Protein AF-A0A4V6RQR5-F1 (afdb_monomer_lite)

Radius of gyration: 47.55 Å; chains: 1; bounding box: 94×24×124 Å

Sequence (164 aa):
MDPSIVQKYGPGMSFYLAKTKRSLSQKMETQVLLSVRDYSTTLQALHASNDDLQEKMSKLRSNTLRLELDLMKLQRQAKSFRTECLGTWQADVLTRLIEVVYERHRWKMPGRLTPGGYPTGDRDTLSTLYAVAARKIKKETLKRSFGLPVQYYEALQKYDEVSP

Structure (mmCIF, N/CA/C/O backbone):
data_AF-A0A4V6RQR5-F1
#
_entry.id   AF-A0A4V6RQR5-F1
#
loop_
_atom_site.group_PDB
_atom_site.id
_atom_site.type_symbol
_atom_site.label_atom_id
_atom_site.label_alt_id
_atom_site.label_comp_id
_atom_site.label_asym_id
_atom_site.label_entity_id
_atom_site.label_seq_id
_atom_site.pdbx_PDB_ins_code
_atom_site.Cartn_x
_atom_site.Cartn_y
_atom_site.Cartn_z
_atom_site.occupancy
_atom_site.B_iso_or_equiv
_atom_site.auth_seq_id
_atom_site.auth_comp_id
_atom_site.auth_asym_id
_atom_site.auth_atom_id
_atom_site.pdbx_PDB_model_num
ATOM 1 N N . MET A 1 1 ? -56.680 -7.587 83.361 1.00 54.59 1 MET A N 1
ATOM 2 C CA . MET A 1 1 ? -57.452 -7.540 82.102 1.00 54.59 1 MET A CA 1
ATOM 3 C C . MET A 1 1 ? -58.244 -8.825 82.030 1.00 54.59 1 MET A C 1
ATOM 5 O O . MET A 1 1 ? -57.632 -9.883 82.063 1.00 54.59 1 MET A O 1
ATOM 9 N N . ASP A 1 2 ? -59.568 -8.730 82.060 1.00 53.78 2 ASP A N 1
ATOM 10 C CA . ASP A 1 2 ? -60.459 -9.889 82.095 1.00 53.78 2 ASP A CA 1
ATOM 11 C C . ASP A 1 2 ? -60.359 -10.655 80.754 1.00 53.78 2 ASP A C 1
ATOM 13 O O . ASP A 1 2 ? -60.614 -10.057 79.701 1.00 53.78 2 ASP A O 1
ATOM 17 N N . PRO A 1 3 ? -59.927 -11.931 80.739 1.00 68.81 3 PRO A N 1
ATOM 18 C CA . PRO A 1 3 ? -59.709 -12.690 79.502 1.00 68.81 3 PRO A CA 1
ATOM 19 C C . PRO A 1 3 ? -60.999 -12.875 78.684 1.00 68.81 3 PRO A C 1
ATOM 21 O O . PRO A 1 3 ? -60.939 -13.073 77.470 1.00 68.81 3 PRO A O 1
ATOM 24 N N . SER A 1 4 ? -62.163 -12.735 79.326 1.00 63.62 4 SER A N 1
ATOM 25 C CA . SER A 1 4 ? -63.484 -12.856 78.705 1.00 63.62 4 SER A CA 1
ATOM 26 C C . SER A 1 4 ? -63.829 -11.706 77.740 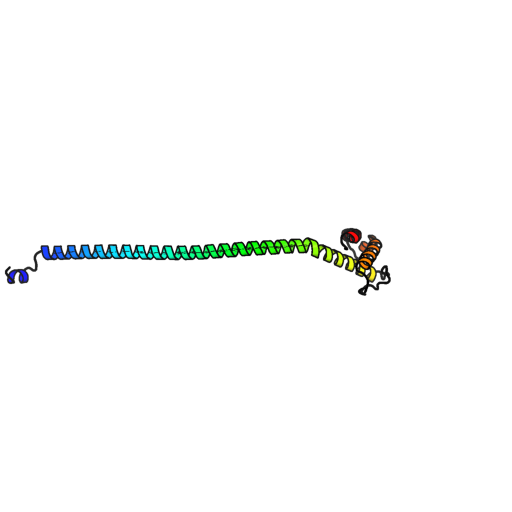1.00 63.62 4 SER A C 1
ATOM 28 O O . SER A 1 4 ? -64.514 -11.917 76.738 1.00 63.62 4 SER A O 1
ATOM 30 N N . ILE A 1 5 ? -63.317 -10.491 77.984 1.00 63.00 5 ILE A N 1
ATOM 31 C CA . ILE A 1 5 ? -63.602 -9.296 77.166 1.00 63.00 5 ILE A CA 1
ATOM 32 C C . ILE A 1 5 ? -62.841 -9.332 75.835 1.00 63.00 5 ILE A C 1
ATOM 34 O O . ILE A 1 5 ? -63.404 -9.007 74.788 1.00 63.00 5 ILE A O 1
ATOM 38 N N . VAL A 1 6 ? -61.583 -9.783 75.854 1.00 64.62 6 VAL A N 1
ATOM 39 C CA . VAL A 1 6 ? -60.739 -9.912 74.651 1.00 64.62 6 VAL A CA 1
ATOM 40 C C . VAL A 1 6 ? -61.261 -11.016 73.726 1.00 64.62 6 VAL A C 1
ATOM 42 O O . VAL A 1 6 ? -61.174 -10.888 72.508 1.00 64.62 6 VAL A O 1
ATOM 45 N N . GLN A 1 7 ? -61.856 -12.071 74.289 1.00 66.06 7 GLN A N 1
ATOM 46 C CA . GLN A 1 7 ? -62.442 -13.170 73.520 1.00 66.06 7 GLN A CA 1
ATOM 47 C C . GLN A 1 7 ? -63.771 -12.785 72.844 1.00 66.06 7 GLN A C 1
ATOM 49 O O . GLN A 1 7 ? -64.086 -13.316 71.782 1.00 66.06 7 GLN A O 1
ATOM 54 N N . LYS A 1 8 ? -64.534 -11.845 73.425 1.00 69.75 8 LYS A N 1
ATOM 55 C CA . LYS A 1 8 ? -65.847 -11.411 72.912 1.00 69.75 8 LYS A CA 1
ATOM 56 C C . LYS A 1 8 ? -65.783 -10.215 71.953 1.00 69.75 8 LYS A C 1
ATOM 58 O O . LYS A 1 8 ? -66.586 -10.153 71.029 1.00 69.75 8 LYS A O 1
ATOM 63 N N . TYR A 1 9 ? -64.844 -9.286 72.154 1.00 66.25 9 TYR A N 1
ATOM 64 C CA . TYR A 1 9 ? -64.731 -8.049 71.358 1.00 66.25 9 TYR A CA 1
ATOM 65 C C . TYR A 1 9 ? -63.408 -7.913 70.588 1.00 66.25 9 TYR A C 1
ATOM 67 O O . TYR A 1 9 ? -63.218 -6.952 69.844 1.00 66.25 9 TYR A O 1
ATOM 75 N N . GLY A 1 10 ? -62.507 -8.888 70.722 1.00 72.25 10 GLY A N 1
ATOM 76 C CA . GLY A 1 10 ? -61.196 -8.867 70.087 1.00 72.25 10 GLY A CA 1
ATOM 77 C C . GLY A 1 10 ? -60.211 -7.898 70.757 1.00 72.25 10 GLY A C 1
ATOM 78 O O . GLY A 1 10 ? -60.551 -7.176 71.698 1.00 72.25 10 GLY A O 1
ATOM 79 N N . PRO A 1 11 ? -58.949 -7.882 70.298 1.00 77.19 11 PRO A N 1
ATOM 80 C CA . PRO A 1 11 ? -57.967 -6.911 70.765 1.00 77.19 11 PRO A CA 1
ATOM 81 C C . PRO A 1 11 ? -58.395 -5.485 70.379 1.00 77.19 11 PRO A C 1
ATOM 83 O O . PRO A 1 11 ? -58.945 -5.262 69.304 1.00 77.19 11 PRO A O 1
ATOM 86 N N . GLY A 1 12 ? -58.145 -4.506 71.255 1.00 79.81 12 GLY A N 1
ATOM 87 C CA . GLY A 1 12 ? -58.549 -3.112 71.029 1.00 79.81 12 GLY A CA 1
ATOM 88 C C . GLY A 1 12 ? -57.950 -2.495 69.754 1.00 79.81 12 GLY A C 1
ATOM 89 O O . GLY A 1 12 ? -56.909 -2.930 69.266 1.00 79.81 12 GLY A O 1
ATOM 90 N N . MET A 1 13 ? -58.576 -1.435 69.230 1.00 75.38 13 MET A N 1
ATOM 91 C CA . MET A 1 13 ? -58.202 -0.775 67.960 1.00 75.38 13 MET A CA 1
ATOM 92 C C . MET A 1 13 ? -56.720 -0.380 67.836 1.00 75.38 13 MET A C 1
ATOM 94 O O . MET A 1 13 ? -56.162 -0.378 66.737 1.00 75.38 13 MET A O 1
ATOM 98 N N . SER A 1 14 ? -56.054 -0.089 68.954 1.00 77.62 14 SER A N 1
ATOM 99 C CA . SER A 1 14 ? -54.616 0.196 69.009 1.00 77.62 14 SER A CA 1
ATOM 100 C C . SER A 1 14 ? -53.752 -0.977 68.532 1.00 77.62 14 SER A C 1
ATOM 102 O O . SER A 1 14 ? -52.718 -0.753 67.905 1.00 77.62 14 SER A O 1
ATOM 104 N N . PHE A 1 15 ? -54.187 -2.219 68.758 1.00 78.06 15 PHE A N 1
ATOM 105 C CA . PHE A 1 15 ? -53.502 -3.425 68.294 1.00 78.06 15 PHE A CA 1
ATOM 106 C C . PHE A 1 15 ? -53.480 -3.505 66.764 1.00 78.06 15 PHE A C 1
ATOM 108 O O . PHE A 1 15 ? -52.430 -3.735 66.158 1.00 78.06 15 PHE A O 1
ATOM 115 N N . TYR A 1 16 ? -54.620 -3.246 66.121 1.00 78.94 16 TYR A N 1
ATOM 116 C CA . TYR A 1 16 ? -54.716 -3.237 64.662 1.00 78.94 16 TYR A CA 1
ATOM 117 C C . TYR A 1 16 ? -53.957 -2.055 64.044 1.00 78.94 16 TYR A C 1
ATOM 119 O O . TYR A 1 16 ? -53.265 -2.244 63.045 1.00 78.94 16 TYR A O 1
ATOM 127 N N . LEU A 1 17 ? -54.000 -0.872 64.674 1.00 75.88 17 LEU A N 1
ATOM 128 C CA . LEU A 1 17 ? -53.222 0.305 64.260 1.00 75.88 17 LEU A CA 1
ATOM 129 C C . LEU A 1 17 ? -51.705 0.096 64.376 1.00 75.88 17 LEU A C 1
ATOM 131 O O . LEU A 1 17 ? -50.945 0.535 63.514 1.00 75.88 17 LEU A O 1
ATOM 135 N N . ALA A 1 18 ? -51.240 -0.582 65.426 1.00 78.62 18 ALA A N 1
ATOM 136 C CA . ALA A 1 18 ? -49.829 -0.930 65.565 1.00 78.62 18 ALA A CA 1
ATOM 137 C C . ALA A 1 18 ? -49.393 -1.921 64.474 1.00 78.62 18 ALA A C 1
ATOM 139 O O . ALA A 1 18 ? -48.309 -1.783 63.906 1.00 78.62 18 ALA A O 1
ATOM 140 N N . LYS A 1 19 ? -50.256 -2.886 64.129 1.00 77.69 19 LYS A N 1
ATOM 141 C CA . LYS A 1 19 ? -49.997 -3.871 63.073 1.00 77.69 19 LYS A CA 1
ATOM 142 C C . LYS A 1 19 ? -49.935 -3.226 61.685 1.00 77.69 19 LYS A C 1
ATOM 144 O O . LYS A 1 19 ? -49.017 -3.532 60.925 1.00 77.69 19 LYS A O 1
ATOM 149 N N . THR A 1 20 ? -50.839 -2.297 61.368 1.00 75.50 20 THR A N 1
ATOM 150 C CA . THR A 1 20 ? -50.798 -1.550 60.100 1.00 75.50 20 THR A CA 1
ATOM 151 C C . THR A 1 20 ? -49.578 -0.640 60.015 1.00 75.50 20 THR A C 1
ATOM 153 O O . THR A 1 20 ? -48.866 -0.703 59.013 1.00 75.50 20 THR A O 1
ATOM 156 N N . LYS A 1 21 ? -49.247 0.119 61.069 1.00 76.69 21 LYS A N 1
ATOM 157 C CA . LYS A 1 21 ? -48.021 0.942 61.111 1.00 76.69 21 LYS A CA 1
ATOM 158 C C . LYS A 1 21 ? -46.751 0.114 60.913 1.00 76.69 21 LYS A C 1
ATOM 160 O O . LYS A 1 21 ? -45.898 0.488 60.114 1.00 76.69 21 LYS A O 1
ATOM 165 N N . ARG A 1 22 ? -46.648 -1.041 61.579 1.00 79.75 22 ARG A N 1
ATOM 166 C CA . ARG A 1 22 ? -45.505 -1.953 61.424 1.00 79.75 22 ARG A CA 1
ATOM 167 C C . ARG A 1 22 ? -45.411 -2.497 59.999 1.00 79.75 22 ARG A C 1
ATOM 169 O O . ARG A 1 22 ? -44.332 -2.485 59.427 1.00 79.75 22 ARG A O 1
ATOM 176 N N . SER A 1 23 ? -46.539 -2.885 59.399 1.00 73.06 23 SER A N 1
ATOM 177 C CA . SER A 1 23 ? -46.575 -3.359 58.008 1.00 73.06 23 SER A CA 1
ATOM 178 C C . SER A 1 23 ? -46.194 -2.280 56.985 1.00 73.06 23 SER A C 1
ATOM 180 O O . SER A 1 23 ? -45.532 -2.583 55.997 1.00 73.06 23 SER A O 1
ATOM 182 N N . LEU A 1 24 ? -46.572 -1.020 57.231 1.00 74.00 24 LEU A N 1
ATOM 183 C CA . LEU A 1 24 ? -46.220 0.123 56.387 1.00 74.00 24 LEU A CA 1
ATOM 184 C C . LEU A 1 24 ? -44.725 0.443 56.483 1.00 74.00 24 LEU A C 1
ATOM 186 O O . LEU A 1 24 ? -44.082 0.608 55.452 1.00 74.00 24 LEU A O 1
ATOM 190 N N . SER A 1 25 ? -44.163 0.446 57.697 1.00 74.44 25 SER A N 1
ATOM 191 C CA . SER A 1 25 ? -42.721 0.630 57.922 1.00 74.44 25 SER A CA 1
ATOM 192 C C . SER A 1 25 ? -41.903 -0.455 57.220 1.00 74.44 25 SER A C 1
ATOM 194 O O . SER A 1 25 ? -40.954 -0.156 56.507 1.00 74.44 25 SER A O 1
ATOM 196 N N . GLN A 1 26 ? -42.324 -1.716 57.342 1.00 74.94 26 GLN A N 1
ATOM 197 C CA . GLN A 1 26 ? -41.624 -2.856 56.749 1.00 74.94 26 GLN A CA 1
ATOM 198 C C . GLN A 1 26 ? -41.690 -2.848 55.213 1.00 74.94 26 GLN A C 1
ATOM 200 O O . GLN A 1 26 ? -40.712 -3.190 54.550 1.00 74.94 26 GLN A O 1
ATOM 205 N N . LYS A 1 27 ? -42.823 -2.418 54.633 1.00 73.75 27 LYS A N 1
ATOM 206 C CA . LYS A 1 27 ? -42.963 -2.182 53.184 1.00 73.75 27 LYS A CA 1
ATOM 207 C C . LYS A 1 27 ? -42.077 -1.037 52.696 1.00 73.75 27 LYS A C 1
ATOM 209 O O . LYS A 1 27 ? -41.467 -1.151 51.640 1.00 73.75 27 LYS A O 1
ATOM 214 N N . MET A 1 28 ? -41.985 0.045 53.465 1.00 76.00 28 MET A N 1
ATOM 215 C CA . MET A 1 28 ? -41.142 1.190 53.124 1.00 76.00 28 MET A CA 1
ATOM 216 C C . MET A 1 28 ? -39.651 0.823 53.172 1.00 76.00 28 MET A C 1
ATOM 218 O O . MET A 1 28 ? -38.916 1.130 52.240 1.00 76.00 28 MET A O 1
ATOM 222 N N . GLU A 1 29 ? -39.213 0.092 54.200 1.00 74.38 29 GLU A N 1
ATOM 223 C CA . GLU A 1 29 ? -37.838 -0.416 54.314 1.00 74.38 29 GLU A CA 1
ATOM 224 C C . GLU A 1 29 ? -37.476 -1.380 53.178 1.00 74.38 29 GLU A C 1
ATOM 226 O O . GLU A 1 29 ? -36.404 -1.266 52.584 1.00 74.38 29 GLU A O 1
ATOM 231 N N . THR A 1 30 ? -38.380 -2.300 52.822 1.00 76.88 30 THR A N 1
ATOM 232 C CA . THR A 1 30 ? -38.160 -3.210 51.684 1.00 76.88 30 THR A CA 1
ATOM 233 C C . THR A 1 30 ? -38.119 -2.467 50.352 1.00 76.88 30 THR A C 1
ATOM 235 O O . THR A 1 30 ? -37.291 -2.799 49.510 1.00 76.88 30 THR A O 1
ATOM 238 N N . GLN A 1 31 ? -38.935 -1.429 50.164 1.00 80.44 31 GLN A N 1
ATOM 239 C CA . GLN A 1 31 ? -38.917 -0.610 48.952 1.00 80.44 31 GLN A CA 1
ATOM 240 C C . GLN A 1 31 ? -37.625 0.210 48.811 1.00 80.44 31 GLN A C 1
ATOM 242 O O . GLN A 1 31 ? -37.070 0.292 47.716 1.00 80.44 31 GLN A O 1
ATOM 247 N N . VAL A 1 32 ? -37.104 0.763 49.910 1.00 80.50 32 VAL A N 1
ATOM 248 C CA . VAL A 1 32 ? -35.807 1.460 49.920 1.00 80.50 32 VAL A CA 1
ATOM 249 C C . VAL A 1 32 ? -34.663 0.485 49.631 1.00 80.50 32 VAL A C 1
ATOM 251 O O . VAL A 1 32 ? -33.808 0.783 48.802 1.00 80.50 32 VAL A O 1
ATOM 254 N N . LEU A 1 33 ? -34.667 -0.704 50.242 1.00 80.44 33 LEU A N 1
ATOM 255 C CA . LEU A 1 33 ? -33.663 -1.740 49.970 1.00 80.44 33 LEU A CA 1
ATOM 256 C C . LEU A 1 33 ? -33.682 -2.214 48.511 1.00 80.44 33 LEU A C 1
ATOM 258 O O . LEU A 1 33 ? -32.617 -2.403 47.925 1.00 80.44 33 LEU A O 1
ATOM 262 N N . LEU A 1 34 ? -34.868 -2.376 47.917 1.00 79.38 34 LEU A N 1
ATOM 263 C CA . LEU A 1 34 ? -35.011 -2.701 46.497 1.00 79.38 34 LEU A CA 1
ATOM 264 C C . LEU A 1 34 ? -34.464 -1.571 45.617 1.00 79.38 34 LEU A C 1
ATOM 266 O O . LEU A 1 34 ? -33.633 -1.839 44.762 1.00 79.38 34 LEU A O 1
ATOM 270 N N . SER A 1 35 ? -34.808 -0.309 45.894 1.00 82.81 35 SER A N 1
ATOM 271 C CA . SER A 1 35 ? -34.295 0.840 45.133 1.00 82.81 35 SER A CA 1
ATOM 272 C C . SER A 1 35 ? -32.773 0.998 45.222 1.00 82.81 35 SER A C 1
ATOM 274 O O . SER A 1 35 ? -32.140 1.353 44.230 1.00 82.81 35 SER A O 1
ATOM 276 N N . VAL A 1 36 ? -32.173 0.746 46.390 1.00 86.81 36 VAL A N 1
ATOM 277 C CA . VAL A 1 36 ? -30.711 0.785 46.570 1.00 86.81 36 VAL A CA 1
ATOM 278 C C . VAL A 1 36 ? -30.045 -0.365 45.820 1.00 86.81 36 VAL A C 1
ATOM 280 O O . VAL A 1 36 ? -28.990 -0.178 45.214 1.00 86.81 36 VAL A O 1
ATOM 283 N N . ARG A 1 37 ? -30.666 -1.549 45.820 1.00 86.62 37 ARG A N 1
ATOM 284 C CA . ARG A 1 37 ? -30.186 -2.701 45.054 1.00 86.62 37 ARG A CA 1
ATOM 285 C C . ARG A 1 37 ? -30.279 -2.443 43.553 1.00 86.62 37 ARG A C 1
ATOM 287 O O . ARG A 1 37 ? -29.300 -2.673 42.855 1.00 86.62 37 ARG A O 1
ATOM 294 N N . ASP A 1 38 ? -31.393 -1.900 43.078 1.00 89.44 38 ASP A N 1
ATOM 295 C CA . ASP A 1 38 ? -31.588 -1.546 41.673 1.00 89.44 38 ASP A CA 1
ATOM 296 C C . ASP A 1 38 ? -30.554 -0.502 41.241 1.00 89.44 38 ASP A C 1
ATOM 298 O O . ASP A 1 38 ? -29.858 -0.700 40.247 1.00 89.44 38 ASP A O 1
ATOM 302 N N . TYR A 1 39 ? -30.341 0.543 42.048 1.00 91.81 39 TYR A N 1
ATOM 303 C CA . TYR A 1 39 ? -29.286 1.534 41.820 1.00 91.81 39 TYR A CA 1
ATOM 304 C C . TYR A 1 39 ? -27.879 0.914 41.800 1.00 91.81 39 TYR A C 1
ATOM 306 O O . TYR A 1 39 ? -27.060 1.228 40.941 1.00 91.81 39 TYR A O 1
ATOM 314 N N . SER A 1 40 ? -27.585 -0.010 42.717 1.00 92.12 40 SER A N 1
ATOM 315 C CA . SER A 1 40 ? -26.317 -0.745 42.723 1.00 92.12 40 SER A CA 1
ATOM 316 C C . SER A 1 40 ? -26.137 -1.578 41.453 1.00 92.12 40 SER A C 1
ATOM 318 O O . SER A 1 40 ? -25.031 -1.616 40.913 1.00 92.12 40 SER A O 1
ATOM 320 N N . THR A 1 41 ? -27.189 -2.243 40.974 1.00 93.44 41 THR A N 1
ATOM 321 C CA . THR A 1 41 ? -27.117 -3.063 39.758 1.00 93.44 41 THR A CA 1
ATOM 322 C C . THR A 1 41 ? -26.961 -2.213 38.503 1.00 93.44 41 THR A C 1
ATOM 324 O O . THR A 1 41 ? -26.177 -2.570 37.628 1.00 93.44 41 THR A O 1
ATOM 327 N N . THR A 1 42 ? -27.630 -1.058 38.423 1.00 94.31 42 THR A N 1
ATOM 328 C CA . THR A 1 42 ? -27.464 -0.132 37.295 1.00 94.31 42 THR A CA 1
ATOM 329 C C . THR A 1 42 ? -26.080 0.498 37.299 1.00 94.31 42 THR A C 1
ATOM 331 O O . THR A 1 42 ? -25.469 0.602 36.241 1.00 94.31 42 THR A O 1
ATOM 334 N N . LEU A 1 43 ? -25.531 0.839 38.468 1.00 95.12 43 LEU A N 1
ATOM 335 C CA . LEU A 1 43 ? -24.164 1.346 38.589 1.00 95.12 43 LEU A CA 1
ATOM 336 C C . LEU A 1 43 ? -23.138 0.292 38.153 1.00 95.12 43 LEU A C 1
ATOM 338 O O . LEU A 1 43 ? -22.233 0.608 37.386 1.00 95.12 43 LEU A O 1
ATOM 342 N N . GLN A 1 44 ? -23.307 -0.968 38.563 1.00 95.31 44 GLN A N 1
ATOM 343 C CA . GLN A 1 44 ? -22.456 -2.069 38.096 1.00 95.31 44 GLN A CA 1
ATOM 344 C C . GLN A 1 44 ? -22.566 -2.288 36.583 1.00 95.31 44 GLN A C 1
ATOM 346 O O . GLN A 1 44 ? -21.545 -2.453 35.919 1.00 95.31 44 GLN A O 1
ATOM 351 N N . ALA A 1 45 ? -23.778 -2.243 36.023 1.00 94.81 45 ALA A N 1
ATOM 352 C CA . ALA A 1 45 ? -23.989 -2.365 34.583 1.00 94.81 45 ALA A CA 1
ATOM 353 C C . ALA A 1 45 ? -23.350 -1.201 33.807 1.00 94.81 45 ALA A C 1
ATOM 355 O O . ALA A 1 45 ? -22.733 -1.420 32.765 1.00 94.81 45 ALA A O 1
ATOM 356 N N . LEU A 1 46 ? -23.442 0.026 34.331 1.00 95.50 46 LEU A N 1
ATOM 357 C CA . LEU A 1 46 ? -22.769 1.197 33.766 1.00 95.50 46 LEU A CA 1
ATOM 358 C C . LEU A 1 46 ? -21.249 1.051 33.819 1.00 95.50 46 LEU A C 1
ATOM 360 O O . LEU A 1 46 ? -20.581 1.370 32.840 1.00 95.50 46 LEU A O 1
ATOM 364 N N . HIS A 1 47 ? -20.707 0.539 34.924 1.00 96.38 47 HIS A N 1
ATOM 365 C CA . HIS A 1 47 ? -19.271 0.317 35.055 1.00 96.38 47 HIS A CA 1
ATOM 366 C C . HIS A 1 47 ? -18.778 -0.729 34.050 1.00 96.38 47 HIS A C 1
ATOM 368 O O . HIS A 1 47 ? -17.851 -0.454 33.295 1.00 96.38 47 HIS A O 1
ATOM 374 N N . ALA A 1 48 ? -19.473 -1.866 33.950 1.00 95.62 48 ALA A N 1
ATOM 375 C CA . ALA A 1 48 ? -19.170 -2.906 32.970 1.00 95.62 48 ALA A CA 1
ATOM 376 C C . ALA A 1 48 ? -19.267 -2.388 31.524 1.00 95.62 48 ALA A C 1
ATOM 378 O O . ALA A 1 48 ? -18.433 -2.718 30.684 1.00 95.62 48 ALA A O 1
ATOM 379 N N . SER A 1 49 ? -20.257 -1.537 31.229 1.00 96.06 49 SER A N 1
ATOM 380 C CA . SER A 1 49 ? -20.372 -0.900 29.915 1.00 96.06 49 SER A CA 1
ATOM 381 C C . SER A 1 49 ? -19.228 0.074 29.641 1.00 96.06 49 SER A C 1
ATOM 383 O O . SER A 1 49 ? -18.800 0.187 28.495 1.00 96.06 49 SER A O 1
ATOM 385 N N . ASN A 1 50 ? -18.754 0.802 30.651 1.00 96.50 50 ASN A N 1
ATOM 386 C CA . ASN A 1 50 ? -17.627 1.714 30.494 1.00 96.50 50 ASN A CA 1
ATOM 387 C C . ASN A 1 50 ? -16.324 0.939 30.241 1.00 96.50 50 ASN A C 1
ATOM 389 O O . ASN A 1 50 ? -15.555 1.306 29.356 1.00 96.50 50 ASN A O 1
ATOM 393 N N . ASP A 1 51 ? -16.131 -0.179 30.941 1.00 97.00 51 ASP A N 1
ATOM 394 C CA . ASP A 1 51 ? -14.986 -1.070 30.746 1.00 97.00 51 ASP A CA 1
ATOM 395 C C . ASP A 1 51 ? -14.973 -1.665 29.319 1.00 97.00 51 ASP A C 1
ATOM 397 O O . ASP A 1 51 ? -13.946 -1.620 28.639 1.00 97.00 51 ASP A O 1
ATOM 401 N N . ASP A 1 52 ? -16.126 -2.115 28.802 1.00 97.06 52 ASP A N 1
ATOM 402 C CA . ASP A 1 52 ? -16.269 -2.600 27.414 1.00 97.06 52 ASP A CA 1
ATOM 403 C C . ASP A 1 52 ? -16.009 -1.490 26.376 1.00 97.06 52 ASP A C 1
ATOM 405 O O . ASP A 1 52 ? -15.346 -1.704 25.355 1.00 97.06 52 ASP A O 1
ATOM 409 N N . LEU A 1 53 ? -16.476 -0.263 26.634 1.00 97.06 53 LEU A N 1
ATOM 410 C CA . LEU A 1 53 ? -16.166 0.886 25.778 1.00 97.06 53 LEU A CA 1
ATOM 411 C C . LEU A 1 53 ? -14.670 1.206 25.778 1.00 97.06 53 LEU A C 1
ATOM 413 O O . LEU A 1 53 ? -14.108 1.486 24.717 1.00 97.06 53 LEU A O 1
ATOM 417 N N . GLN A 1 54 ? -14.012 1.137 26.932 1.00 97.12 54 GLN A N 1
ATOM 418 C CA . GLN A 1 54 ? -12.577 1.361 27.043 1.00 97.12 54 GLN A CA 1
ATOM 419 C C . GLN A 1 54 ? -11.782 0.283 26.292 1.00 97.12 54 GLN A C 1
ATOM 421 O O . GLN A 1 54 ? -10.833 0.610 25.569 1.00 97.12 54 GLN A O 1
ATOM 426 N N . GLU A 1 55 ? -12.198 -0.983 26.377 1.00 97.31 55 GLU A N 1
ATOM 427 C CA . GLU A 1 55 ? -11.603 -2.071 25.601 1.00 97.31 55 GLU A CA 1
ATOM 428 C C . GLU A 1 55 ? -11.770 -1.825 24.093 1.00 97.31 55 GLU A C 1
ATOM 430 O O . GLU A 1 55 ? -10.785 -1.835 23.344 1.00 97.31 55 GLU A O 1
ATOM 435 N N . LYS A 1 56 ? -12.987 -1.499 23.639 1.00 97.38 56 LYS A N 1
ATOM 436 C CA . LYS A 1 56 ? -13.273 -1.171 22.231 1.00 97.38 56 LYS A CA 1
ATOM 437 C C . LYS A 1 56 ? -12.467 0.026 21.738 1.00 97.38 56 LYS A C 1
ATOM 439 O O . LYS A 1 56 ? -11.932 -0.021 20.631 1.00 97.38 56 LYS A O 1
ATOM 444 N N . MET A 1 57 ? -12.327 1.068 22.555 1.00 97.50 57 MET A N 1
ATOM 445 C CA . MET A 1 57 ? -11.515 2.247 22.249 1.00 97.50 57 MET A CA 1
ATOM 446 C C . MET A 1 57 ? -10.036 1.873 22.094 1.00 97.50 57 MET A C 1
ATOM 448 O O . MET A 1 57 ? -9.375 2.316 21.153 1.00 97.50 57 MET A O 1
ATOM 452 N N . SER A 1 58 ? -9.517 1.010 22.973 1.00 96.75 58 SER A N 1
ATOM 453 C CA . SER A 1 58 ? -8.132 0.533 22.894 1.00 96.75 58 SER A CA 1
ATOM 454 C C . SER A 1 58 ? -7.881 -0.291 21.623 1.00 96.75 58 SER A C 1
ATOM 456 O O . SER A 1 58 ? -6.871 -0.097 20.942 1.00 96.75 58 SER A O 1
ATOM 458 N N . LYS A 1 59 ? -8.849 -1.132 21.235 1.00 97.38 59 LYS A N 1
ATOM 459 C CA . LYS A 1 59 ? -8.819 -1.935 20.007 1.00 97.38 59 LYS A CA 1
ATOM 460 C C . LYS A 1 59 ? -8.938 -1.080 18.748 1.00 97.38 59 LYS A C 1
ATOM 462 O O . LYS A 1 59 ? -8.243 -1.328 17.767 1.00 97.38 59 LYS A O 1
ATOM 467 N N . LEU A 1 60 ? -9.791 -0.059 18.759 1.00 97.06 60 LEU A N 1
ATOM 468 C CA . LEU A 1 60 ? -9.861 0.917 17.672 1.00 97.06 60 LEU A CA 1
ATOM 469 C C . LEU A 1 60 ? -8.527 1.643 17.521 1.00 97.06 60 LEU A C 1
ATOM 471 O O . LEU A 1 60 ? -8.008 1.719 16.415 1.00 97.06 60 LEU A O 1
ATOM 475 N N . ARG A 1 61 ? -7.922 2.090 18.624 1.00 96.69 61 ARG A N 1
ATOM 476 C CA . ARG A 1 61 ? -6.621 2.766 18.597 1.00 96.69 61 ARG A CA 1
ATOM 477 C C . ARG A 1 61 ? -5.514 1.880 18.026 1.00 96.69 61 ARG A C 1
ATOM 479 O O . ARG A 1 61 ? -4.743 2.349 17.192 1.00 96.69 61 ARG A O 1
ATOM 486 N N . SER A 1 62 ? -5.434 0.612 18.432 1.00 96.88 62 SER A N 1
ATOM 487 C CA . SER A 1 62 ? -4.436 -0.317 17.886 1.00 96.88 62 SER A CA 1
ATOM 488 C C . SER A 1 62 ? -4.671 -0.615 16.403 1.00 96.88 62 SER A C 1
ATOM 490 O O . SER A 1 62 ? -3.718 -0.636 15.623 1.00 96.88 62 SER A O 1
ATOM 492 N N . ASN A 1 63 ? -5.932 -0.760 15.984 1.00 97.38 63 ASN A N 1
ATOM 493 C CA . ASN A 1 63 ? -6.291 -0.924 14.577 1.00 97.38 63 ASN A CA 1
ATOM 494 C C . ASN A 1 63 ? -5.929 0.307 13.740 1.00 97.38 63 ASN A C 1
ATOM 496 O O . ASN A 1 63 ? -5.375 0.145 12.656 1.00 97.38 63 ASN A O 1
ATOM 500 N N . THR A 1 64 ? -6.190 1.519 14.236 1.00 97.19 64 THR A N 1
ATOM 501 C CA . THR A 1 64 ? -5.818 2.767 13.556 1.00 97.19 64 THR A CA 1
ATOM 502 C C . THR A 1 64 ? -4.307 2.858 13.370 1.00 97.19 64 THR A C 1
ATOM 504 O O . THR A 1 64 ? -3.853 3.092 12.255 1.00 97.19 64 THR A O 1
ATOM 507 N N . LEU A 1 65 ? -3.518 2.574 14.412 1.00 96.88 65 LEU A N 1
ATOM 508 C CA . LEU A 1 65 ? -2.054 2.550 14.302 1.00 96.88 65 LEU A CA 1
ATOM 509 C C . LEU A 1 65 ? -1.568 1.508 13.283 1.00 96.88 65 LEU A C 1
ATOM 511 O O . LEU A 1 65 ? -0.644 1.769 12.514 1.00 96.88 65 LEU A O 1
ATOM 515 N N . ARG A 1 66 ? -2.201 0.328 13.235 1.00 96.50 66 ARG A N 1
ATOM 516 C CA . ARG A 1 66 ? -1.873 -0.698 12.235 1.00 96.50 66 ARG A CA 1
ATOM 517 C C . ARG A 1 66 ? -2.193 -0.227 10.817 1.00 96.50 66 ARG A C 1
ATOM 519 O O . ARG A 1 66 ? -1.373 -0.409 9.924 1.00 96.50 66 ARG A O 1
ATOM 526 N N . LEU A 1 67 ? -3.351 0.402 10.623 1.00 97.00 67 LEU A N 1
ATOM 527 C CA . LEU A 1 67 ? -3.753 0.966 9.336 1.00 97.00 67 LEU A CA 1
ATOM 528 C C . LEU A 1 67 ? -2.794 2.066 8.873 1.00 97.00 67 LEU A C 1
ATOM 530 O O . LEU A 1 67 ? -2.424 2.084 7.704 1.00 97.00 67 LEU A O 1
ATOM 534 N N . GLU A 1 68 ? -2.342 2.943 9.769 1.00 96.75 68 GLU A N 1
ATOM 535 C CA . GLU A 1 68 ? -1.332 3.955 9.442 1.00 96.75 68 GLU A CA 1
ATOM 536 C C . GLU A 1 68 ? -0.016 3.318 8.982 1.00 96.75 68 GLU A C 1
ATOM 538 O O . GLU A 1 68 ? 0.541 3.721 7.959 1.00 96.75 68 GLU A O 1
ATOM 543 N N . LEU A 1 69 ? 0.458 2.279 9.678 1.00 96.81 69 LEU A N 1
ATOM 544 C CA . LEU A 1 69 ? 1.655 1.539 9.269 1.00 96.81 69 LEU A CA 1
ATOM 545 C C . LEU A 1 69 ? 1.486 0.884 7.895 1.00 96.81 69 LEU A C 1
ATOM 547 O O . LEU A 1 69 ? 2.408 0.920 7.076 1.00 96.81 69 LEU A O 1
ATOM 551 N N . ASP A 1 70 ? 0.325 0.294 7.627 1.00 96.50 70 ASP A N 1
ATOM 552 C CA . ASP A 1 70 ? 0.046 -0.350 6.345 1.00 96.50 70 ASP A CA 1
ATOM 553 C C . ASP A 1 70 ? -0.070 0.677 5.209 1.00 96.50 70 ASP A C 1
ATOM 555 O O . ASP A 1 70 ? 0.481 0.455 4.129 1.00 96.50 70 ASP A O 1
ATOM 559 N N . LEU A 1 71 ? -0.660 1.850 5.462 1.00 96.31 71 LEU A N 1
ATOM 560 C CA . LEU A 1 71 ? -0.655 2.969 4.516 1.00 96.31 71 LEU A CA 1
ATOM 561 C C . LEU A 1 71 ? 0.764 3.466 4.228 1.00 96.31 71 LEU A C 1
ATOM 563 O O . LEU A 1 71 ? 1.106 3.692 3.067 1.00 96.31 71 LEU A O 1
ATOM 567 N N . MET A 1 72 ? 1.619 3.585 5.247 1.00 95.56 72 MET A N 1
ATOM 568 C CA . MET A 1 72 ? 3.021 3.968 5.052 1.00 95.56 72 MET A CA 1
ATOM 569 C C . MET A 1 72 ? 3.789 2.935 4.217 1.00 95.56 72 MET A C 1
ATOM 571 O O . MET A 1 72 ? 4.569 3.313 3.336 1.00 95.56 72 MET A O 1
ATOM 575 N N . LYS A 1 73 ? 3.566 1.634 4.452 1.00 94.75 73 LYS A N 1
ATOM 576 C CA . LYS A 1 73 ? 4.157 0.556 3.641 1.00 94.75 73 LYS A CA 1
ATOM 577 C C . LYS A 1 73 ? 3.686 0.632 2.194 1.00 94.75 73 LYS A C 1
ATOM 579 O O . LYS A 1 73 ? 4.523 0.610 1.294 1.00 94.75 73 LYS A O 1
ATOM 584 N N . LEU A 1 74 ? 2.381 0.780 1.974 1.00 93.56 74 LEU A N 1
ATOM 585 C CA . LEU A 1 74 ? 1.805 0.887 0.637 1.00 93.56 74 LEU A CA 1
ATOM 586 C C . LEU A 1 74 ? 2.333 2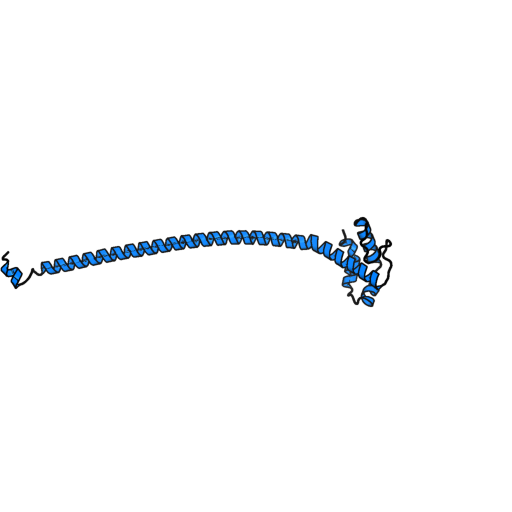.124 -0.094 1.00 93.56 74 LEU A C 1
ATOM 588 O O . LEU A 1 74 ? 2.714 2.039 -1.255 1.00 93.56 74 LEU A O 1
ATOM 592 N N . GLN A 1 75 ? 2.428 3.266 0.587 1.00 93.06 75 GLN A N 1
ATOM 593 C CA . GLN A 1 75 ? 2.988 4.483 0.008 1.00 93.06 75 GLN A CA 1
ATOM 594 C C . GLN A 1 75 ? 4.466 4.305 -0.362 1.00 93.06 75 GLN A C 1
ATOM 596 O O . GLN A 1 75 ? 4.901 4.798 -1.404 1.00 93.06 75 GLN A O 1
ATOM 601 N N . ARG A 1 76 ? 5.248 3.600 0.465 1.00 88.81 76 ARG A N 1
ATOM 602 C CA . ARG A 1 76 ? 6.646 3.274 0.154 1.00 88.81 76 ARG A CA 1
ATOM 603 C C . ARG A 1 76 ? 6.742 2.361 -1.066 1.00 88.81 76 ARG A C 1
ATOM 605 O O . ARG A 1 76 ? 7.528 2.659 -1.956 1.00 88.81 76 ARG A O 1
ATOM 612 N N . GLN A 1 77 ? 5.913 1.321 -1.134 1.00 86.62 77 GLN A N 1
ATOM 613 C CA . GLN A 1 77 ? 5.843 0.424 -2.289 1.00 86.62 77 GLN A CA 1
ATOM 614 C C . GLN A 1 77 ? 5.410 1.167 -3.554 1.00 86.62 77 GLN A C 1
ATOM 616 O O . GLN A 1 77 ? 6.046 1.040 -4.587 1.00 86.62 77 GLN A O 1
ATOM 621 N N . ALA A 1 78 ? 4.374 2.003 -3.495 1.00 85.56 78 ALA A N 1
ATOM 622 C CA . ALA A 1 78 ? 3.931 2.794 -4.642 1.00 85.56 78 ALA A CA 1
ATOM 623 C C . ALA A 1 78 ? 5.035 3.738 -5.149 1.00 85.56 78 ALA A C 1
ATOM 625 O O . ALA A 1 78 ? 5.203 3.911 -6.357 1.00 85.56 78 ALA A O 1
ATOM 626 N N . LYS A 1 79 ? 5.819 4.323 -4.233 1.00 84.56 79 LYS A N 1
ATOM 627 C CA . LYS A 1 79 ? 6.993 5.127 -4.591 1.00 84.56 79 LYS A CA 1
ATOM 628 C C . LYS A 1 79 ? 8.081 4.279 -5.253 1.00 84.56 79 LYS A C 1
ATOM 630 O O . LYS A 1 79 ? 8.551 4.688 -6.309 1.00 84.56 79 LYS A O 1
ATOM 635 N N . SER A 1 80 ? 8.428 3.112 -4.702 1.00 78.31 80 SER A N 1
ATOM 636 C CA . SER A 1 80 ? 9.446 2.229 -5.294 1.00 78.31 80 SER A CA 1
ATOM 637 C C . SER A 1 80 ? 9.005 1.663 -6.646 1.00 78.31 80 SER A C 1
ATOM 639 O O . SER A 1 80 ? 9.785 1.658 -7.590 1.00 78.31 80 SER A O 1
ATOM 641 N N . PHE A 1 81 ? 7.734 1.281 -6.801 1.00 75.06 81 PHE A N 1
ATOM 642 C CA . PHE A 1 81 ? 7.175 0.866 -8.090 1.00 75.06 81 PHE A CA 1
ATOM 643 C C . PHE A 1 81 ? 7.301 1.970 -9.144 1.00 75.06 81 PHE A C 1
ATOM 645 O O . PHE A 1 81 ? 7.635 1.684 -10.293 1.00 75.06 81 PHE A O 1
ATOM 652 N N . ARG A 1 82 ? 7.062 3.233 -8.767 1.00 73.94 82 ARG A N 1
ATOM 653 C CA . ARG A 1 82 ? 7.161 4.369 -9.692 1.00 73.94 82 ARG A CA 1
ATOM 654 C C . ARG A 1 82 ? 8.597 4.646 -10.140 1.00 73.94 82 ARG A C 1
ATOM 656 O O . ARG A 1 82 ? 8.779 5.046 -11.283 1.00 73.94 82 ARG A O 1
ATOM 663 N N . THR A 1 83 ? 9.586 4.498 -9.262 1.00 72.56 83 THR A N 1
ATOM 664 C CA . THR A 1 83 ? 10.981 4.852 -9.573 1.00 72.56 83 THR A CA 1
ATOM 665 C C . THR A 1 83 ? 11.786 3.684 -10.121 1.00 72.56 83 THR A C 1
ATOM 667 O O . THR A 1 83 ? 12.524 3.859 -11.081 1.00 72.56 83 THR A O 1
ATOM 670 N N . GLU A 1 84 ? 11.650 2.500 -9.532 1.00 72.81 84 GLU A N 1
ATOM 671 C CA . GLU A 1 84 ? 12.494 1.344 -9.847 1.00 72.81 84 GLU A CA 1
ATOM 672 C C . GLU A 1 84 ? 11.832 0.459 -10.900 1.00 72.81 84 GLU A C 1
ATOM 674 O O . GLU A 1 84 ? 12.428 0.183 -11.937 1.00 72.81 84 GLU A O 1
ATOM 679 N N . CYS A 1 85 ? 10.575 0.057 -10.682 1.00 68.38 85 CYS A N 1
ATOM 680 C CA . CYS A 1 85 ? 9.901 -0.849 -11.609 1.00 68.38 85 CYS A CA 1
ATOM 681 C C . CYS A 1 85 ? 9.474 -0.146 -12.900 1.00 68.38 85 CYS A C 1
ATOM 683 O O . CYS A 1 85 ? 9.666 -0.695 -13.973 1.00 68.38 85 CYS A O 1
ATOM 685 N N . LEU A 1 86 ? 8.911 1.063 -12.850 1.00 74.56 86 LEU A N 1
ATOM 686 C CA . LEU A 1 86 ? 8.448 1.718 -14.078 1.00 74.56 86 LEU A CA 1
ATOM 687 C C . LEU A 1 86 ? 9.592 1.922 -15.087 1.00 74.56 86 LEU A C 1
ATOM 689 O O . LEU A 1 86 ? 9.393 1.689 -16.275 1.00 74.56 86 LEU A O 1
ATOM 693 N N . GLY A 1 87 ? 10.781 2.306 -14.611 1.00 74.50 87 GLY A N 1
ATOM 694 C CA . GLY A 1 87 ? 11.961 2.489 -15.457 1.00 74.50 87 GLY A CA 1
ATOM 695 C C . GL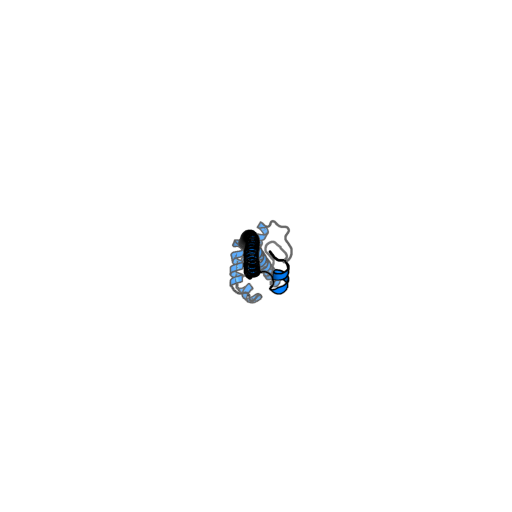Y A 1 87 ? 12.417 1.186 -16.112 1.00 74.50 87 GLY A C 1
ATOM 696 O O . GLY A 1 87 ? 12.579 1.140 -17.330 1.00 74.50 87 GLY A O 1
ATOM 697 N N . THR A 1 88 ? 12.541 0.103 -15.336 1.00 77.06 88 THR A N 1
ATOM 698 C CA . THR A 1 88 ? 12.943 -1.205 -15.879 1.00 77.06 88 THR A CA 1
ATOM 699 C C . THR A 1 88 ? 11.899 -1.776 -16.831 1.00 77.06 88 THR A C 1
ATOM 701 O O . THR A 1 88 ? 12.244 -2.195 -17.928 1.00 77.06 88 THR A O 1
ATOM 704 N N . TRP A 1 89 ? 10.613 -1.706 -16.479 1.00 79.19 89 TRP A N 1
ATOM 705 C CA . TRP A 1 89 ? 9.526 -2.161 -17.346 1.00 79.19 89 TRP A CA 1
ATOM 706 C C . TRP A 1 89 ? 9.443 -1.351 -18.641 1.00 79.19 89 TRP A C 1
ATOM 708 O O . TRP A 1 89 ? 9.202 -1.915 -19.707 1.00 79.19 89 TRP A O 1
ATOM 718 N N . GLN A 1 90 ? 9.652 -0.033 -18.582 1.00 82.12 90 GLN A N 1
ATOM 719 C CA . GLN A 1 90 ? 9.692 0.800 -19.780 1.00 82.12 90 GLN A CA 1
ATOM 720 C C . GLN A 1 90 ? 10.889 0.431 -20.668 1.00 82.12 90 GLN A C 1
ATOM 722 O O . GLN A 1 90 ? 10.714 0.307 -21.882 1.00 82.12 90 GLN A O 1
ATOM 727 N N . ALA A 1 91 ? 12.069 0.203 -20.085 1.00 80.50 91 ALA A N 1
ATOM 728 C CA . ALA A 1 91 ? 13.244 -0.269 -20.814 1.00 80.50 91 ALA A CA 1
ATOM 729 C C . ALA A 1 91 ? 12.999 -1.647 -21.459 1.00 80.50 91 ALA A C 1
ATOM 731 O O . ALA A 1 91 ? 13.271 -1.817 -22.646 1.00 80.50 91 ALA A O 1
ATOM 732 N N . ASP A 1 92 ? 12.403 -2.599 -20.740 1.00 82.81 92 ASP A N 1
ATOM 733 C CA . ASP A 1 92 ? 12.112 -3.949 -21.240 1.00 82.81 92 ASP A CA 1
ATOM 734 C C . ASP A 1 92 ? 11.094 -3.934 -22.389 1.00 82.81 92 ASP A C 1
ATOM 736 O O . ASP A 1 92 ? 11.293 -4.582 -23.419 1.00 82.81 92 ASP A O 1
ATOM 740 N N . VAL A 1 93 ? 10.015 -3.152 -22.261 1.00 83.81 93 VAL A N 1
ATOM 741 C CA . VAL A 1 93 ? 9.000 -3.005 -23.318 1.00 83.81 93 VAL A CA 1
ATOM 742 C C . VAL A 1 93 ? 9.601 -2.360 -24.564 1.00 83.81 93 VAL A C 1
ATOM 744 O O . VAL A 1 93 ? 9.318 -2.803 -25.678 1.00 83.81 93 VAL A O 1
ATOM 747 N N . LEU A 1 94 ? 10.441 -1.334 -24.401 1.00 84.12 94 LEU A N 1
ATOM 748 C CA . LEU A 1 94 ? 11.119 -0.698 -25.530 1.00 84.12 94 LEU A CA 1
ATOM 749 C C . LEU A 1 94 ? 12.145 -1.639 -26.174 1.00 84.12 94 LEU A C 1
ATOM 751 O O . LEU A 1 94 ? 12.178 -1.735 -27.399 1.00 84.12 94 LEU A O 1
ATOM 755 N N . THR A 1 95 ? 12.908 -2.392 -25.382 1.00 84.31 95 THR A N 1
ATOM 756 C CA . THR A 1 95 ? 13.847 -3.415 -25.873 1.00 84.31 95 THR A CA 1
ATOM 757 C C . THR A 1 95 ? 13.105 -4.452 -26.703 1.00 84.31 95 THR A C 1
ATOM 759 O O . THR A 1 95 ? 13.458 -4.711 -27.855 1.00 84.31 95 THR A O 1
ATOM 762 N N . ARG A 1 96 ? 11.993 -4.969 -26.172 1.00 83.19 96 ARG A N 1
ATOM 763 C CA . ARG A 1 96 ? 11.159 -5.946 -26.869 1.00 83.19 96 ARG A CA 1
ATOM 764 C C . ARG A 1 96 ? 10.537 -5.378 -28.140 1.00 83.19 96 ARG A C 1
ATOM 766 O O . ARG A 1 96 ? 10.447 -6.076 -29.147 1.00 83.19 96 ARG A O 1
ATOM 773 N N . LEU A 1 97 ? 10.128 -4.111 -28.126 1.00 83.06 97 LEU A N 1
ATOM 774 C CA . LEU A 1 97 ? 9.629 -3.435 -29.320 1.00 83.06 97 LEU A CA 1
ATOM 775 C C . LEU A 1 97 ? 10.711 -3.362 -30.405 1.00 83.06 97 LEU A C 1
ATOM 777 O O . LEU A 1 97 ? 10.421 -3.636 -31.569 1.00 83.06 97 LEU A O 1
ATOM 781 N N . ILE A 1 98 ? 11.953 -3.037 -30.037 1.00 81.06 98 ILE A N 1
ATOM 782 C CA . ILE A 1 98 ? 13.084 -3.014 -30.971 1.00 81.06 98 ILE A CA 1
ATOM 783 C C . ILE A 1 98 ? 13.310 -4.416 -31.552 1.00 81.06 98 ILE A C 1
ATOM 785 O O . ILE A 1 98 ? 13.401 -4.553 -32.772 1.00 81.06 98 ILE A O 1
ATOM 789 N N . GLU A 1 99 ? 13.343 -5.459 -30.720 1.00 82.38 99 GLU A N 1
ATOM 790 C CA . GLU A 1 99 ? 13.490 -6.849 -31.178 1.00 82.38 99 GL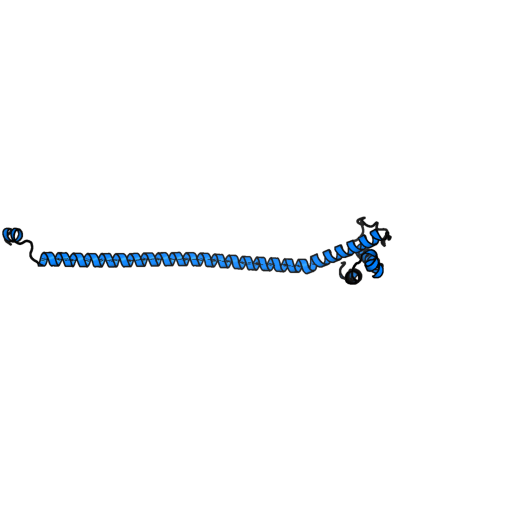U A CA 1
ATOM 791 C C . GLU A 1 99 ? 12.414 -7.229 -32.201 1.00 82.38 99 GLU A C 1
ATOM 793 O O . GLU A 1 99 ? 12.737 -7.664 -33.305 1.00 82.38 99 GLU A O 1
ATOM 798 N N . VAL A 1 100 ? 11.140 -6.977 -31.885 1.00 81.56 100 VAL A N 1
ATOM 799 C CA . VAL A 1 100 ? 10.005 -7.302 -32.764 1.00 81.56 100 VAL A CA 1
ATOM 800 C C . VAL A 1 100 ? 10.077 -6.534 -34.090 1.00 81.56 100 VAL A C 1
ATOM 802 O O . VAL A 1 100 ? 9.756 -7.081 -35.151 1.00 81.56 100 VAL A O 1
ATOM 805 N N . VAL A 1 101 ? 10.528 -5.273 -34.071 1.00 80.38 101 VAL A N 1
ATOM 806 C CA . VAL A 1 101 ? 10.744 -4.486 -35.296 1.00 80.38 101 VAL A CA 1
ATOM 807 C C . VAL A 1 101 ? 11.826 -5.125 -36.165 1.00 80.38 101 VAL A C 1
ATOM 809 O O . VAL A 1 101 ? 11.614 -5.313 -37.365 1.00 80.38 101 VAL A O 1
ATOM 812 N N . TYR A 1 102 ? 12.960 -5.500 -35.578 1.00 79.44 102 TYR A N 1
ATOM 813 C CA . TYR A 1 102 ? 14.064 -6.110 -36.318 1.00 79.44 102 TYR A CA 1
ATOM 814 C C . TYR A 1 102 ? 13.726 -7.523 -36.822 1.00 79.44 102 TYR A C 1
ATOM 816 O O . TYR A 1 102 ? 14.064 -7.851 -37.962 1.00 79.44 102 TYR A O 1
ATOM 824 N N . GLU A 1 103 ? 12.995 -8.327 -36.044 1.00 79.62 103 GLU A N 1
ATOM 825 C CA . GLU A 1 103 ? 12.492 -9.648 -36.448 1.00 79.62 103 GLU A CA 1
ATOM 826 C C . GLU A 1 103 ? 11.601 -9.564 -37.683 1.00 79.62 103 GLU A C 1
ATOM 828 O O . GLU A 1 103 ? 11.815 -10.272 -38.672 1.00 79.62 103 GLU A O 1
ATOM 833 N N . ARG A 1 104 ? 10.612 -8.665 -37.650 1.00 77.25 104 ARG A N 1
ATOM 834 C CA . ARG A 1 104 ? 9.609 -8.558 -38.712 1.00 77.25 104 ARG A CA 1
ATOM 835 C C . ARG A 1 104 ? 10.184 -8.004 -40.010 1.00 77.25 104 ARG A C 1
ATOM 837 O O . ARG A 1 104 ? 9.768 -8.424 -41.086 1.00 77.25 104 ARG A O 1
ATOM 844 N N . HIS A 1 105 ? 11.154 -7.095 -39.916 1.00 72.81 105 HIS A N 1
ATOM 845 C CA . HIS A 1 105 ? 11.861 -6.541 -41.076 1.00 72.81 105 HIS A CA 1
ATOM 846 C C . HIS A 1 105 ? 13.049 -7.396 -41.537 1.00 72.81 105 HIS A C 1
ATOM 848 O O . HIS A 1 105 ? 13.708 -7.039 -42.514 1.00 72.81 105 HIS A O 1
ATOM 854 N N . ARG A 1 106 ? 13.331 -8.523 -40.859 1.00 71.44 106 ARG A N 1
ATOM 855 C CA . ARG A 1 106 ? 14.510 -9.380 -41.094 1.00 71.44 106 ARG A CA 1
ATOM 856 C C . ARG A 1 106 ? 15.822 -8.582 -41.086 1.00 71.44 106 ARG A C 1
ATOM 858 O O . ARG A 1 106 ? 16.773 -8.907 -41.799 1.00 71.44 106 ARG A O 1
ATOM 865 N N . TRP A 1 107 ? 15.870 -7.512 -40.297 1.00 77.25 107 TRP A N 1
ATOM 866 C CA . TRP A 1 107 ? 17.049 -6.666 -40.178 1.00 77.25 107 TRP A CA 1
ATOM 867 C C . TRP A 1 107 ? 18.089 -7.338 -39.289 1.00 77.25 107 TRP A C 1
ATOM 869 O O . TRP A 1 107 ? 17.767 -7.970 -38.285 1.00 77.25 107 TRP A O 1
ATOM 879 N N . LYS A 1 108 ? 19.365 -7.175 -39.645 1.00 69.19 108 LYS A N 1
ATOM 880 C CA . LYS A 1 108 ? 20.469 -7.620 -38.794 1.00 69.19 108 LYS A CA 1
ATOM 881 C C . LYS A 1 108 ? 20.662 -6.603 -37.674 1.00 69.19 108 LYS A C 1
ATOM 883 O O . LYS A 1 108 ? 20.923 -5.429 -37.942 1.00 69.19 108 LYS A O 1
ATOM 888 N N . MET A 1 109 ? 20.529 -7.064 -36.436 1.00 66.94 109 MET A N 1
ATOM 889 C CA . MET A 1 109 ? 20.801 -6.270 -35.242 1.00 66.94 109 MET A CA 1
ATOM 890 C C . MET A 1 109 ? 22.278 -5.825 -35.218 1.00 66.94 109 MET A C 1
ATOM 892 O O . MET A 1 109 ? 23.160 -6.598 -35.625 1.00 66.94 109 MET A O 1
ATOM 896 N N . PRO A 1 110 ? 22.587 -4.591 -34.771 1.00 59.34 110 PRO A N 1
ATOM 897 C CA . PRO A 1 110 ? 23.964 -4.178 -34.513 1.00 59.34 110 PRO A CA 1
ATOM 898 C C . PRO A 1 110 ? 24.602 -5.137 -33.493 1.00 59.34 110 PRO A C 1
ATOM 900 O O . PRO A 1 110 ? 23.989 -5.440 -32.479 1.00 59.34 110 PRO A O 1
ATOM 903 N N . GLY A 1 111 ? 25.809 -5.643 -33.769 1.00 57.75 111 GLY A N 1
ATOM 904 C CA . GLY A 1 111 ? 26.519 -6.559 -32.858 1.00 57.75 111 GLY A CA 1
ATOM 905 C C . GLY A 1 111 ? 26.402 -8.061 -33.162 1.00 57.75 111 GLY A C 1
ATOM 906 O O . GLY A 1 111 ? 26.831 -8.863 -32.345 1.00 57.75 111 GLY A O 1
ATOM 907 N N . ARG A 1 112 ? 25.867 -8.467 -34.331 1.00 52.44 112 ARG A N 1
ATOM 908 C CA . ARG A 1 112 ? 25.642 -9.893 -34.702 1.00 52.44 112 ARG A CA 1
ATOM 909 C C . ARG A 1 112 ? 24.729 -10.651 -33.726 1.00 52.44 112 ARG A C 1
ATOM 911 O O . ARG A 1 112 ? 24.801 -11.872 -33.632 1.00 52.44 112 ARG A O 1
ATOM 918 N N . LEU A 1 113 ? 23.841 -9.944 -33.039 1.00 54.06 113 LEU A N 1
ATOM 919 C CA . LEU A 1 113 ? 22.840 -10.570 -32.187 1.00 54.06 113 LEU A CA 1
ATOM 920 C C . LEU A 1 113 ? 21.706 -11.109 -33.059 1.00 54.06 113 LEU A C 1
ATOM 922 O O . LEU A 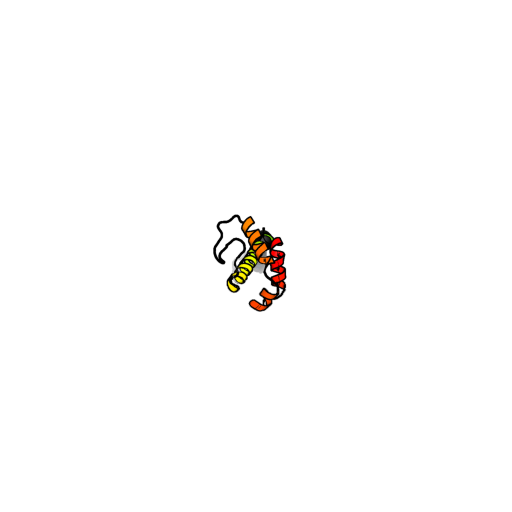1 113 ? 21.131 -10.384 -33.876 1.00 54.06 113 LEU A O 1
ATOM 926 N N . THR A 1 114 ? 21.417 -12.400 -32.933 1.00 52.88 114 THR A N 1
ATOM 927 C CA . THR A 1 114 ? 20.219 -12.993 -33.529 1.00 52.88 114 THR A CA 1
ATOM 928 C C . THR A 1 114 ? 19.020 -12.492 -32.728 1.00 52.88 114 THR A C 1
ATOM 930 O O . THR A 1 114 ? 19.062 -12.577 -31.499 1.00 52.88 114 THR A O 1
ATOM 933 N N . PRO A 1 115 ? 17.957 -11.977 -33.365 1.00 50.06 115 PRO A N 1
ATOM 934 C CA . PRO A 1 115 ? 16.755 -11.608 -32.632 1.00 50.06 115 PRO A CA 1
ATOM 935 C C . PRO A 1 115 ? 16.214 -12.832 -31.872 1.00 50.06 115 PRO A C 1
ATOM 937 O O . PRO A 1 115 ? 16.059 -13.899 -32.469 1.00 50.06 115 PRO A O 1
ATOM 940 N N . GLY A 1 116 ? 16.044 -12.711 -30.553 1.00 49.72 116 GLY A N 1
ATOM 941 C CA . GLY A 1 116 ? 15.646 -13.812 -29.665 1.00 49.72 116 GLY A CA 1
ATOM 942 C C . GLY A 1 116 ? 16.790 -14.634 -29.050 1.00 49.72 116 GLY A C 1
ATOM 943 O O . GLY A 1 116 ? 16.522 -15.545 -28.269 1.00 49.72 116 GLY A O 1
ATOM 944 N N . GLY A 1 117 ? 18.055 -14.332 -29.358 1.00 53.09 117 GLY A N 1
ATOM 945 C CA . GLY A 1 117 ? 19.208 -14.910 -28.665 1.00 53.09 117 GLY A CA 1
ATOM 946 C C . GLY A 1 117 ? 19.645 -14.022 -27.503 1.00 53.09 117 GLY A C 1
ATOM 947 O O . GLY A 1 117 ? 20.149 -12.929 -27.742 1.00 53.09 117 GLY A O 1
ATOM 948 N N . TYR A 1 118 ? 19.479 -14.484 -26.259 1.00 51.91 118 TYR A N 1
ATOM 949 C CA . TYR A 1 118 ? 20.021 -13.794 -25.084 1.00 51.91 118 TYR A CA 1
ATOM 950 C C . TYR A 1 118 ? 21.549 -13.669 -25.217 1.00 51.91 118 TYR A C 1
ATOM 952 O O . TYR A 1 118 ? 22.234 -14.696 -25.248 1.00 51.91 118 TYR A O 1
ATOM 960 N N . PRO A 1 119 ? 22.113 -12.454 -25.313 1.00 55.03 119 PRO A N 1
ATOM 961 C CA . PRO A 1 119 ? 23.550 -12.294 -25.447 1.00 55.03 119 PRO A CA 1
ATOM 962 C C . PRO A 1 119 ? 24.243 -12.519 -24.106 1.00 55.03 119 PRO A C 1
ATOM 964 O O . PRO A 1 119 ? 23.896 -11.902 -23.102 1.00 55.03 119 PRO A O 1
ATOM 967 N N . THR A 1 120 ? 25.289 -13.338 -24.106 1.00 54.16 120 THR A N 1
ATOM 968 C CA . THR A 1 120 ? 26.262 -13.458 -23.011 1.00 54.16 120 THR A CA 1
ATOM 969 C C . THR A 1 120 ? 27.271 -12.300 -23.081 1.00 54.16 120 THR A C 1
ATOM 971 O O . THR A 1 120 ? 28.459 -12.521 -23.293 1.00 54.16 120 THR A O 1
ATOM 974 N N . GLY A 1 121 ? 26.793 -11.054 -23.022 1.00 59.62 121 GLY A N 1
ATOM 975 C CA . GLY A 1 121 ? 27.621 -9.842 -23.107 1.00 59.62 121 GLY A CA 1
ATOM 976 C C . GLY A 1 121 ? 27.344 -8.868 -21.962 1.00 59.62 121 GLY A C 1
ATOM 977 O O . GLY A 1 121 ? 26.264 -8.902 -21.374 1.00 59.62 121 GLY A O 1
ATOM 978 N N . ASP A 1 122 ? 28.318 -8.004 -21.656 1.00 65.19 122 ASP A N 1
ATOM 979 C CA . ASP A 1 122 ? 28.218 -6.994 -20.595 1.00 65.19 122 ASP A CA 1
ATOM 980 C C . ASP A 1 122 ? 26.989 -6.099 -20.803 1.00 65.19 122 ASP A C 1
ATOM 982 O O . ASP A 1 122 ? 26.759 -5.579 -21.899 1.00 65.19 122 ASP A O 1
ATOM 986 N N . ARG A 1 123 ? 26.195 -5.905 -19.744 1.00 66.62 123 ARG A N 1
ATOM 987 C CA . ARG A 1 123 ? 24.905 -5.188 -19.762 1.00 66.62 123 ARG A CA 1
ATOM 988 C C . ARG A 1 123 ? 24.993 -3.809 -20.429 1.00 66.62 123 ARG A C 1
ATOM 990 O O . ARG A 1 123 ? 24.116 -3.452 -21.215 1.00 66.62 123 ARG A O 1
ATOM 997 N N . ASP A 1 124 ? 26.088 -3.096 -20.200 1.00 69.00 124 ASP A N 1
ATOM 998 C CA . ASP A 1 124 ? 26.331 -1.750 -20.729 1.00 69.00 124 ASP A CA 1
ATOM 999 C C . ASP A 1 124 ? 26.587 -1.776 -22.249 1.00 69.00 124 ASP A C 1
ATOM 1001 O O . ASP A 1 124 ? 26.149 -0.903 -23.006 1.00 69.00 124 ASP A O 1
ATOM 1005 N N . THR A 1 125 ? 27.230 -2.840 -22.741 1.00 72.56 125 THR A N 1
ATOM 1006 C CA . THR A 1 125 ? 27.433 -3.048 -24.183 1.00 72.56 125 THR A CA 1
ATOM 1007 C C . THR A 1 125 ? 26.120 -3.370 -24.893 1.00 72.56 125 THR A C 1
ATOM 1009 O O . THR A 1 125 ? 25.900 -2.933 -26.019 1.00 72.56 125 THR A O 1
ATOM 1012 N N . LEU A 1 126 ? 25.194 -4.064 -24.229 1.00 72.06 126 LEU A N 1
ATOM 1013 C CA . LEU A 1 126 ? 23.865 -4.329 -24.777 1.00 72.06 126 LEU A CA 1
ATOM 1014 C C . LEU A 1 126 ? 22.990 -3.074 -24.777 1.00 72.06 126 LEU A C 1
ATOM 1016 O O . LEU A 1 126 ? 22.378 -2.774 -25.801 1.00 72.06 126 LEU A O 1
ATOM 1020 N N . SER A 1 127 ? 23.001 -2.305 -23.685 1.00 75.44 127 SER A N 1
ATOM 1021 C CA . SER A 1 127 ? 22.302 -1.016 -23.557 1.00 75.44 127 SER A CA 1
ATOM 1022 C C . SER A 1 127 ? 22.672 -0.072 -24.717 1.00 75.44 127 SER A C 1
ATOM 1024 O O . SER A 1 127 ? 21.804 0.419 -25.445 1.00 75.44 127 SER A O 1
ATOM 1026 N N . THR A 1 128 ? 23.972 0.059 -25.008 1.00 77.69 128 THR A N 1
ATOM 1027 C CA . THR A 1 128 ? 24.481 0.878 -26.125 1.00 77.69 128 THR A CA 1
ATOM 1028 C C . THR A 1 128 ? 24.144 0.321 -27.516 1.00 77.69 128 THR A C 1
ATOM 1030 O O . THR A 1 128 ? 23.862 1.091 -28.440 1.00 77.69 128 THR A O 1
ATOM 1033 N N . LEU A 1 129 ? 24.115 -1.003 -27.704 1.00 79.81 129 LEU A N 1
ATOM 1034 C CA . LEU A 1 129 ? 23.705 -1.615 -28.975 1.00 79.81 129 LEU A CA 1
ATOM 1035 C C . LEU A 1 129 ? 22.211 -1.406 -29.262 1.00 79.81 129 LEU A C 1
ATOM 1037 O O . LEU A 1 129 ? 21.855 -1.050 -30.392 1.00 79.81 129 LEU A O 1
ATOM 1041 N N . TYR A 1 130 ? 21.348 -1.564 -28.253 1.00 78.00 130 TYR A N 1
ATOM 1042 C CA . TYR A 1 130 ? 19.910 -1.301 -28.369 1.00 78.00 130 TYR A CA 1
ATOM 1043 C C . TYR A 1 130 ? 19.618 0.185 -28.609 1.00 78.00 130 TYR A C 1
ATOM 1045 O O . TYR A 1 130 ? 18.806 0.501 -29.478 1.00 78.00 130 TYR A O 1
ATOM 1053 N N . ALA A 1 131 ? 20.352 1.096 -27.965 1.00 80.31 131 ALA A N 1
ATOM 1054 C CA . ALA A 1 131 ? 20.309 2.537 -28.232 1.00 80.31 131 ALA A CA 1
ATOM 1055 C C . ALA A 1 131 ? 20.602 2.884 -29.706 1.00 80.31 131 ALA A C 1
ATOM 1057 O O . ALA A 1 131 ? 19.882 3.647 -30.364 1.00 80.31 131 ALA A O 1
ATOM 1058 N N . VAL A 1 132 ? 21.647 2.279 -30.279 1.00 81.25 132 VAL A N 1
ATOM 1059 C CA . VAL A 1 132 ? 21.994 2.458 -31.699 1.00 81.25 132 VAL A CA 1
ATOM 1060 C C . VAL A 1 132 ? 20.937 1.826 -32.611 1.00 81.25 132 VAL A C 1
ATOM 1062 O O . VAL A 1 132 ? 20.613 2.386 -33.662 1.00 81.25 132 VAL A O 1
ATOM 1065 N N . ALA A 1 133 ? 20.383 0.672 -32.233 1.00 79.88 133 ALA A N 1
ATOM 1066 C CA . ALA A 1 133 ? 19.324 0.002 -32.982 1.00 79.88 133 ALA A CA 1
ATOM 1067 C C . ALA A 1 133 ? 18.022 0.818 -32.997 1.00 79.88 133 ALA A C 1
ATOM 1069 O O . ALA A 1 133 ? 17.399 0.933 -34.058 1.00 79.88 133 ALA A O 1
ATOM 1070 N N . ALA A 1 134 ? 17.661 1.423 -31.863 1.00 81.19 134 ALA A N 1
ATOM 1071 C CA . ALA A 1 134 ? 16.514 2.308 -31.700 1.00 81.19 134 ALA A CA 1
ATOM 1072 C C . ALA A 1 134 ? 16.625 3.536 -32.610 1.00 81.19 134 ALA A C 1
ATOM 1074 O O . ALA A 1 134 ? 15.717 3.820 -33.390 1.00 81.19 134 ALA A O 1
ATOM 1075 N N . ARG A 1 135 ? 17.788 4.202 -32.614 1.00 81.00 135 ARG A N 1
ATOM 1076 C CA . ARG A 1 135 ? 18.052 5.371 -33.472 1.00 81.00 135 ARG A CA 1
ATOM 1077 C C . ARG A 1 135 ? 17.973 5.076 -34.973 1.00 81.00 135 ARG A C 1
ATOM 1079 O O . ARG A 1 135 ? 17.698 5.978 -35.761 1.00 81.00 135 ARG A O 1
ATOM 1086 N N . LYS A 1 136 ? 18.200 3.827 -35.389 1.00 81.50 136 LYS A N 1
ATOM 1087 C CA . LYS A 1 136 ? 18.086 3.402 -36.796 1.00 81.50 136 LYS A CA 1
ATOM 1088 C C . LYS A 1 136 ? 16.641 3.169 -37.249 1.00 81.50 136 LYS A C 1
ATOM 1090 O O . LYS A 1 136 ? 16.385 3.170 -38.456 1.00 81.50 136 LYS A O 1
ATOM 1095 N N . ILE A 1 137 ? 15.699 2.969 -36.326 1.00 81.00 137 ILE A N 1
ATOM 1096 C CA . ILE A 1 137 ? 14.286 2.771 -36.661 1.00 81.00 137 ILE A CA 1
ATOM 1097 C C . ILE A 1 137 ? 13.683 4.120 -37.057 1.00 81.00 137 ILE A C 1
ATOM 1099 O O . ILE A 1 137 ? 13.706 5.078 -36.294 1.00 81.00 137 ILE A O 1
ATOM 1103 N N . LYS A 1 138 ? 13.118 4.206 -38.265 1.00 81.56 138 LYS A N 1
ATOM 1104 C CA . LYS A 1 138 ? 12.467 5.428 -38.758 1.00 81.56 138 LYS A CA 1
ATOM 1105 C C . LYS A 1 138 ? 11.000 5.475 -38.327 1.00 81.56 138 LYS A C 1
ATOM 1107 O O . LYS A 1 138 ? 10.320 4.448 -38.295 1.00 81.56 138 LYS A O 1
ATOM 1112 N N . LYS A 1 139 ? 10.474 6.687 -38.125 1.00 78.44 139 LYS A N 1
ATOM 1113 C CA . LYS A 1 139 ? 9.046 6.948 -37.855 1.00 78.44 139 LYS A CA 1
ATOM 1114 C C . LYS A 1 139 ? 8.124 6.292 -38.888 1.00 78.44 139 LYS A C 1
ATOM 1116 O O . LYS A 1 139 ? 7.112 5.690 -38.539 1.00 78.44 139 LYS A O 1
ATOM 1121 N N . GLU A 1 140 ? 8.516 6.356 -40.158 1.00 75.06 140 GLU A N 1
ATOM 1122 C CA . GLU A 1 140 ? 7.784 5.736 -41.266 1.00 75.06 140 GLU A CA 1
ATOM 1123 C C . GLU A 1 140 ? 7.726 4.212 -41.153 1.00 75.06 140 GLU A C 1
ATOM 1125 O O . GLU A 1 140 ? 6.708 3.616 -41.492 1.00 75.06 140 GLU A O 1
ATOM 1130 N N . THR A 1 141 ? 8.778 3.573 -40.634 1.00 76.88 141 THR A N 1
ATOM 1131 C CA . THR A 1 141 ? 8.809 2.123 -40.432 1.00 76.88 141 THR A CA 1
ATOM 1132 C C . THR A 1 141 ? 7.762 1.720 -39.398 1.00 76.88 141 THR A C 1
ATOM 1134 O O . THR A 1 141 ? 6.937 0.856 -39.681 1.00 76.88 141 THR A O 1
ATOM 1137 N N . LEU A 1 142 ? 7.708 2.391 -38.246 1.00 75.88 142 LEU A N 1
ATOM 1138 C CA . LEU A 1 142 ? 6.721 2.106 -37.195 1.00 75.88 142 LEU A CA 1
ATOM 1139 C C . LEU A 1 142 ? 5.283 2.377 -37.658 1.00 75.88 142 LEU A C 1
ATOM 1141 O O . LEU A 1 142 ? 4.400 1.543 -37.460 1.00 75.88 142 LEU A O 1
ATOM 1145 N N . LYS A 1 143 ? 5.060 3.496 -38.355 1.00 79.38 143 LYS A N 1
ATOM 1146 C CA . LYS A 1 143 ? 3.727 3.874 -38.837 1.00 79.38 143 LYS A CA 1
ATOM 1147 C C . LYS A 1 143 ? 3.227 2.959 -39.961 1.00 79.38 143 LYS A C 1
ATOM 1149 O O . LYS A 1 143 ? 2.083 2.524 -39.917 1.00 79.38 143 LYS A O 1
ATOM 1154 N N . ARG A 1 144 ? 4.065 2.644 -40.959 1.00 75.81 144 ARG A N 1
ATOM 1155 C CA . ARG A 1 144 ? 3.656 1.854 -42.138 1.00 75.81 144 ARG A CA 1
ATOM 1156 C C . ARG A 1 144 ? 3.611 0.353 -41.880 1.00 75.81 144 ARG A C 1
ATOM 1158 O O . ARG A 1 144 ? 2.755 -0.316 -42.440 1.00 75.81 144 ARG A O 1
ATOM 1165 N N . SER A 1 145 ? 4.527 -0.183 -41.070 1.00 70.88 145 SER A N 1
ATOM 1166 C CA . SER A 1 145 ? 4.608 -1.637 -40.853 1.00 70.88 145 SER A CA 1
ATOM 1167 C C . SER A 1 145 ? 3.880 -2.118 -39.599 1.00 70.88 145 SER A C 1
ATOM 1169 O O . SER A 1 145 ? 3.377 -3.239 -39.593 1.00 70.88 145 SER A O 1
ATOM 1171 N N . PHE A 1 146 ? 3.767 -1.287 -38.559 1.00 72.12 146 PHE A N 1
ATOM 1172 C CA . PHE A 1 146 ? 3.126 -1.666 -37.294 1.00 72.12 146 PHE A CA 1
ATOM 1173 C C . PHE A 1 146 ? 1.868 -0.856 -36.967 1.00 72.12 146 PHE A C 1
ATOM 1175 O O . PHE A 1 146 ? 1.191 -1.183 -36.000 1.00 72.12 146 PHE A O 1
ATOM 1182 N N . GLY A 1 147 ? 1.537 0.183 -37.746 1.00 77.75 147 GLY A N 1
ATOM 1183 C CA . GLY A 1 147 ? 0.390 1.052 -37.456 1.00 77.75 147 GLY A CA 1
ATOM 1184 C C . GLY A 1 147 ? 0.534 1.832 -36.145 1.00 77.75 147 GLY A C 1
ATOM 1185 O O . GLY A 1 147 ? -0.453 2.348 -35.629 1.00 77.75 147 GLY A O 1
ATOM 1186 N N . LEU A 1 148 ? 1.748 1.905 -35.588 1.00 79.75 148 LEU A N 1
ATOM 1187 C CA . LEU A 1 148 ? 1.983 2.501 -34.279 1.00 79.75 148 LEU A CA 1
ATOM 1188 C C . LEU A 1 148 ? 1.932 4.035 -34.362 1.00 79.75 148 LEU A C 1
ATOM 1190 O O . LEU A 1 148 ? 2.486 4.624 -35.301 1.00 79.75 148 LEU A O 1
ATOM 1194 N N . PRO A 1 149 ? 1.295 4.702 -33.382 1.00 79.50 149 PRO A N 1
ATOM 1195 C CA . PRO A 1 149 ? 1.255 6.154 -33.327 1.00 79.50 149 PRO A CA 1
ATOM 1196 C C . PRO A 1 149 ? 2.637 6.751 -33.034 1.00 79.50 149 PRO A C 1
ATOM 1198 O O . PRO A 1 149 ? 3.544 6.097 -32.518 1.00 79.50 149 PRO A O 1
ATOM 1201 N N . VAL A 1 150 ? 2.781 8.040 -33.352 1.00 79.12 150 VAL A N 1
ATOM 1202 C CA . VAL A 1 150 ? 4.048 8.794 -33.274 1.00 79.12 150 VAL A CA 1
ATOM 1203 C C . VAL A 1 150 ? 4.670 8.777 -31.872 1.00 79.12 150 VAL A C 1
ATOM 1205 O O . VAL A 1 150 ? 5.890 8.779 -31.750 1.00 79.12 150 VAL A O 1
ATOM 1208 N N . GLN A 1 151 ? 3.844 8.668 -30.832 1.00 79.69 151 GLN A N 1
ATOM 1209 C CA . GLN A 1 151 ? 4.270 8.620 -29.431 1.00 79.69 151 GLN A CA 1
ATOM 1210 C C . GLN A 1 151 ? 5.244 7.466 -29.140 1.00 79.69 151 GLN A C 1
ATOM 1212 O O . GLN A 1 151 ? 6.177 7.638 -28.364 1.00 79.69 151 GLN A O 1
ATOM 1217 N N . TYR A 1 152 ? 5.094 6.314 -29.805 1.00 77.75 152 TYR A N 1
ATOM 1218 C CA . TYR A 1 152 ? 6.022 5.190 -29.631 1.00 77.75 152 TYR A CA 1
ATOM 1219 C C . TYR A 1 152 ? 7.376 5.441 -30.291 1.00 77.75 152 TYR A C 1
ATOM 1221 O O . TYR A 1 152 ? 8.384 4.944 -29.809 1.00 77.75 152 TYR A O 1
ATOM 1229 N N . TYR A 1 153 ? 7.419 6.230 -31.367 1.00 78.75 153 TYR A N 1
ATOM 1230 C CA . TYR A 1 153 ? 8.681 6.653 -31.972 1.00 78.75 153 TYR A CA 1
ATOM 1231 C C . TYR A 1 153 ? 9.424 7.637 -31.063 1.00 78.75 153 TYR A C 1
ATOM 1233 O O . TYR A 1 153 ? 10.620 7.482 -30.845 1.00 78.75 153 TYR A O 1
ATOM 1241 N N . GLU A 1 154 ? 8.712 8.608 -30.490 1.00 81.69 154 GLU A N 1
ATOM 1242 C CA . GLU A 1 154 ? 9.286 9.551 -29.522 1.00 81.69 154 GLU A CA 1
ATOM 1243 C C . GLU A 1 154 ? 9.783 8.832 -28.259 1.00 81.69 154 GLU A C 1
ATOM 1245 O O . GLU A 1 154 ? 10.869 9.131 -27.771 1.00 81.69 154 GLU A O 1
ATOM 1250 N N . ALA A 1 155 ? 9.043 7.830 -27.773 1.00 80.69 155 ALA A N 1
ATOM 1251 C CA . ALA A 1 155 ? 9.473 6.986 -26.659 1.00 80.69 155 ALA A CA 1
ATOM 1252 C C . ALA A 1 155 ? 10.728 6.159 -26.995 1.00 80.69 155 ALA A C 1
ATOM 1254 O O . ALA A 1 155 ? 11.613 6.023 -26.158 1.00 80.69 155 ALA A O 1
ATOM 1255 N N . LEU A 1 156 ? 10.836 5.655 -28.229 1.00 80.44 156 LEU A N 1
ATOM 1256 C CA . LEU A 1 156 ? 12.003 4.906 -28.703 1.00 80.44 156 LEU A CA 1
ATOM 1257 C C . LEU A 1 156 ? 13.251 5.793 -28.834 1.00 80.44 156 LEU A C 1
ATOM 1259 O O . LEU A 1 156 ? 14.364 5.334 -28.606 1.00 80.44 156 LEU A O 1
ATOM 1263 N N . GLN A 1 157 ? 13.076 7.069 -29.187 1.00 79.44 157 GLN A N 1
ATOM 1264 C CA . GLN A 1 157 ? 14.178 8.035 -29.227 1.00 79.44 157 GLN A CA 1
ATOM 1265 C C . GLN A 1 157 ? 14.695 8.403 -27.833 1.00 79.44 157 GLN A C 1
ATOM 1267 O O . GLN A 1 157 ? 15.870 8.728 -27.695 1.00 79.44 157 GLN A O 1
ATOM 1272 N N . LYS A 1 158 ? 13.841 8.313 -26.810 1.00 80.88 158 LYS A N 1
ATOM 1273 C CA . LYS A 1 158 ? 14.198 8.522 -25.400 1.00 80.88 158 LYS A CA 1
ATOM 1274 C C . LYS A 1 158 ? 14.705 7.258 -24.705 1.00 80.88 158 LYS A C 1
ATOM 1276 O O . LYS A 1 158 ? 14.853 7.249 -23.490 1.00 80.88 158 LYS A O 1
ATOM 1281 N N . TYR A 1 159 ? 14.975 6.186 -25.451 1.00 73.69 159 TYR A N 1
ATOM 1282 C CA . TYR A 1 159 ? 15.489 4.939 -24.885 1.00 73.69 159 TYR A CA 1
ATOM 1283 C C . TYR A 1 159 ? 16.801 5.147 -24.106 1.00 73.69 159 TYR A C 1
ATOM 1285 O O . TYR A 1 159 ? 16.957 4.587 -23.026 1.00 73.69 159 TYR A O 1
ATOM 1293 N N . ASP A 1 160 ? 17.677 6.033 -24.589 1.00 68.69 160 ASP A N 1
ATOM 1294 C CA . ASP A 1 160 ? 18.951 6.391 -23.943 1.00 68.69 160 ASP A CA 1
ATOM 1295 C C . ASP A 1 160 ? 18.757 7.087 -22.574 1.00 68.69 160 ASP A C 1
ATOM 1297 O O . ASP A 1 160 ? 19.680 7.116 -21.771 1.00 68.69 160 ASP A O 1
ATOM 1301 N N . GLU A 1 161 ? 17.569 7.640 -22.287 1.00 71.56 161 GLU A N 1
ATOM 1302 C CA . GLU A 1 161 ? 17.235 8.264 -20.992 1.00 71.56 161 GLU A CA 1
ATOM 1303 C C . GLU A 1 161 ? 16.666 7.255 -19.977 1.00 71.56 161 GLU A C 1
ATOM 1305 O O . GLU A 1 161 ? 16.608 7.537 -18.781 1.00 71.56 161 GLU A O 1
ATOM 1310 N N . VAL A 1 162 ? 16.193 6.102 -20.458 1.00 65.38 162 VAL A N 1
ATOM 1311 C CA . VAL A 1 162 ? 15.436 5.110 -19.674 1.00 65.38 162 VAL A CA 1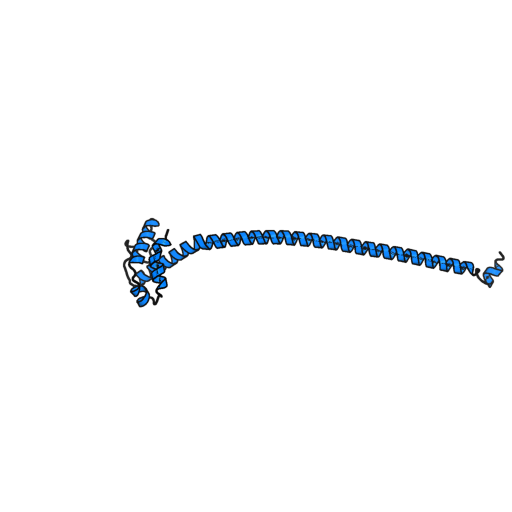
ATOM 1312 C C . VAL A 1 162 ? 16.255 3.842 -19.431 1.00 65.38 162 VAL A C 1
ATOM 1314 O O . VAL A 1 162 ? 16.058 3.167 -18.422 1.00 65.38 162 VAL A O 1
ATOM 1317 N N . SER A 1 163 ? 17.170 3.516 -20.345 1.00 57.81 163 SER A N 1
ATOM 1318 C CA . SER A 1 163 ? 18.091 2.394 -20.205 1.00 57.81 163 SER A CA 1
ATOM 1319 C C . SER A 1 163 ? 19.263 2.798 -19.297 1.00 57.81 163 SER A C 1
ATOM 1321 O O . SER A 1 163 ? 19.936 3.779 -19.615 1.00 57.81 163 SER A O 1
ATOM 1323 N N . PRO A 1 164 ? 19.502 2.095 -18.173 1.00 52.59 164 PRO A N 1
ATOM 1324 C CA . PRO A 1 164 ? 20.690 2.305 -17.351 1.00 52.59 164 PRO A CA 1
ATOM 1325 C C . PRO A 1 164 ? 21.981 1.880 -18.066 1.00 52.59 164 PRO A C 1
ATOM 1327 O O . PRO A 1 164 ? 21.921 1.059 -19.023 1.00 52.59 164 PRO A O 1
#

Organism: NCBI:txid1220188

Secondary structure (DSSP, 8-state):
--HHHHHHH-S-HHHHHHHHHHHHHHHHHHHHHHHHHHHHHHHHHHHHHHHHHHHHHHHHHHHHHHHHHHHHHHHHHHHHIIIIIHHHHHHHHHHHHHHHHHHHTTPPPTTSPPTT----S-HHHHHHHHHHHHHHS-HHHHHHHH---HHHHHHHHTHHHH--

Foldseek 3Di:
DPPVVCVPPNDDPVVVVVVVVVVVVVVVVVVVVVVVVVVVVVVVVVVVVVVVVVVVVVVVVVVVVVVVVVVVVVVVVVVCCVPPVVLVVLLVVLLVVLLVLCVVVVHQQPPNDDRVDDDPDDLVVVLVSQLVSLVPDDCCSCCVVVVDDCVSNVSSNCSNVRRD

pLDDT: mean 79.07, std 12.22, range [49.72, 97.5]